Protein AF-A0AAU7WVH6-F1 (afdb_monomer_lite)

Secondary structure (DSSP, 8-state):
-HHHHHHHHHHHTTS--HHHHHHHHHHHHHHHHH-TT-----HHHH--SHHHHHHHHHHHHHHHHHHHTS-SEE-HHHHHHHTTTSS----S-EEHHHHHHHHHHHHHHHHT--

Structure (mmCIF, N/CA/C/O backbone):
data_AF-A0AAU7WVH6-F1
#
_entry.id   AF-A0AAU7WVH6-F1
#
loop_
_atom_site.group_PDB
_atom_site.id
_atom_site.type_symbol
_atom_site.label_atom_id
_atom_site.label_alt_id
_atom_site.label_comp_id
_atom_site.label_asym_id
_atom_site.label_entity_id
_atom_site.label_seq_id
_atom_site.pdbx_PDB_ins_code
_atom_site.Cartn_x
_atom_site.Cartn_y
_atom_site.Cartn_z
_atom_site.occupancy
_atom_site.B_iso_or_equiv
_atom_site.auth_seq_id
_atom_site.auth_comp_id
_atom_site.auth_asym_id
_atom_site.auth_atom_id
_atom_site.pdbx_PDB_model_num
ATOM 1 N N . MET A 1 1 ? 3.904 -7.611 -0.534 1.00 77.81 1 MET A N 1
ATOM 2 C CA . MET A 1 1 ? 3.078 -6.760 0.349 1.00 77.81 1 MET A CA 1
ATOM 3 C C . MET A 1 1 ? 3.578 -5.313 0.383 1.00 77.81 1 MET A C 1
ATOM 5 O O . MET A 1 1 ? 2.758 -4.429 0.202 1.00 77.81 1 MET A O 1
ATOM 9 N N . SER A 1 2 ? 4.889 -5.041 0.501 1.00 83.81 2 SER A N 1
ATOM 10 C CA . SER A 1 2 ? 5.414 -3.665 0.667 1.00 83.81 2 SER A CA 1
ATOM 11 C C . SER A 1 2 ? 4.994 -2.704 -0.439 1.00 83.81 2 SER A C 1
ATOM 13 O O . SER A 1 2 ? 4.504 -1.624 -0.148 1.00 83.81 2 SER A O 1
ATOM 15 N N . ILE A 1 3 ? 5.100 -3.124 -1.704 1.00 88.06 3 ILE A N 1
ATOM 16 C CA . ILE A 1 3 ? 4.691 -2.303 -2.855 1.00 88.06 3 ILE A CA 1
ATOM 17 C C . ILE A 1 3 ? 3.208 -1.919 -2.791 1.00 88.06 3 ILE A C 1
ATOM 19 O O . ILE A 1 3 ? 2.860 -0.774 -3.047 1.00 88.06 3 ILE A O 1
ATOM 23 N N . ALA A 1 4 ? 2.340 -2.855 -2.402 1.00 89.69 4 ALA A N 1
ATOM 24 C CA . ALA A 1 4 ? 0.915 -2.583 -2.243 1.00 89.69 4 ALA A CA 1
ATOM 25 C C . ALA A 1 4 ? 0.662 -1.536 -1.145 1.00 89.69 4 ALA A C 1
ATOM 27 O O . ALA A 1 4 ? -0.111 -0.611 -1.362 1.00 89.69 4 ALA A O 1
ATOM 28 N N . CYS A 1 5 ? 1.360 -1.639 -0.009 1.00 89.00 5 CYS A N 1
ATOM 29 C CA . CYS A 1 5 ? 1.256 -0.664 1.081 1.00 89.00 5 CYS A CA 1
ATOM 30 C C . CYS A 1 5 ? 1.725 0.727 0.640 1.00 89.00 5 CYS A C 1
ATOM 32 O O . CYS A 1 5 ? 1.032 1.703 0.898 1.00 89.00 5 CYS A O 1
ATOM 34 N N . PHE A 1 6 ? 2.841 0.821 -0.092 1.00 89.50 6 PHE A N 1
ATOM 35 C CA . PHE A 1 6 ? 3.320 2.102 -0.618 1.00 89.50 6 PHE A CA 1
ATOM 36 C C . PHE A 1 6 ? 2.329 2.762 -1.563 1.00 89.50 6 PHE A C 1
ATOM 38 O O . PHE A 1 6 ? 2.089 3.953 -1.435 1.00 89.50 6 PHE A O 1
ATOM 45 N N . LEU A 1 7 ? 1.704 2.010 -2.469 1.00 91.12 7 LEU A N 1
ATOM 46 C CA . LEU A 1 7 ? 0.697 2.591 -3.358 1.00 91.12 7 LEU A CA 1
ATOM 47 C C . LEU A 1 7 ? -0.521 3.121 -2.586 1.00 91.12 7 LEU A C 1
ATOM 49 O O . LEU A 1 7 ? -1.068 4.157 -2.955 1.00 91.12 7 LEU A O 1
ATOM 53 N N . VAL A 1 8 ? -0.920 2.452 -1.499 1.00 92.19 8 VAL A N 1
ATOM 54 C CA . VAL A 1 8 ? -1.984 2.939 -0.603 1.00 92.19 8 VAL A CA 1
ATOM 55 C C . VAL A 1 8 ? -1.550 4.212 0.125 1.00 92.19 8 VAL A C 1
ATOM 57 O O . VAL A 1 8 ? -2.318 5.170 0.147 1.00 92.19 8 VAL A O 1
ATOM 60 N N . ILE A 1 9 ? -0.321 4.256 0.652 1.00 90.19 9 ILE A N 1
ATOM 61 C CA . ILE A 1 9 ? 0.255 5.450 1.292 1.00 90.19 9 ILE A CA 1
ATOM 62 C C . ILE A 1 9 ? 0.276 6.619 0.301 1.00 90.19 9 ILE A C 1
ATOM 64 O O . ILE A 1 9 ? -0.247 7.685 0.607 1.00 90.19 9 ILE A O 1
ATOM 68 N N . GLU A 1 10 ? 0.809 6.419 -0.910 1.00 89.25 10 GLU A N 1
ATOM 69 C CA . GLU A 1 10 ? 0.846 7.446 -1.962 1.00 89.25 10 GLU A CA 1
ATOM 70 C C . GLU A 1 10 ? -0.556 7.966 -2.306 1.00 89.25 10 GLU A C 1
ATOM 72 O O . GLU A 1 10 ? -0.749 9.174 -2.433 1.00 89.25 10 GLU A O 1
ATOM 77 N N . SER A 1 11 ? -1.546 7.074 -2.414 1.00 89.75 11 SER A N 1
ATOM 78 C CA . SER A 1 11 ? -2.942 7.458 -2.658 1.00 89.75 11 SER A CA 1
ATOM 79 C C . SER A 1 11 ? -3.540 8.247 -1.483 1.00 89.75 11 SER A C 1
ATOM 81 O O . SER A 1 11 ? -4.334 9.170 -1.682 1.00 89.75 11 SER A O 1
ATOM 83 N N . GLY A 1 12 ? -3.129 7.907 -0.258 1.00 87.19 12 GLY A N 1
ATOM 84 C CA . GLY A 1 12 ? -3.585 8.501 0.995 1.00 87.19 12 GLY A CA 1
ATOM 85 C C . GLY A 1 12 ? -2.928 9.829 1.370 1.00 87.19 12 GLY A C 1
ATOM 86 O O . GLY A 1 12 ? -3.511 10.550 2.170 1.00 87.19 12 GLY A O 1
ATOM 87 N N . LYS A 1 13 ? -1.791 10.216 0.771 1.00 82.69 13 LYS A N 1
ATOM 88 C CA . LYS A 1 13 ? -1.053 11.463 1.097 1.00 82.69 13 LYS A CA 1
ATOM 89 C C . LYS A 1 13 ? -1.884 12.749 1.035 1.00 82.69 13 LYS A C 1
ATOM 91 O O . LYS A 1 13 ? -1.507 13.756 1.624 1.00 82.69 13 LYS A O 1
ATOM 96 N N . TYR A 1 14 ? -2.986 12.742 0.287 1.00 78.25 14 TYR A N 1
ATOM 97 C CA . TYR A 1 14 ? -3.882 13.894 0.141 1.00 78.25 14 TYR A CA 1
ATOM 98 C C . TYR A 1 14 ? -5.110 13.834 1.061 1.00 78.25 14 TYR A C 1
ATOM 100 O O . TYR A 1 14 ? -5.909 14.770 1.084 1.00 78.25 14 TYR A O 1
ATOM 108 N N . VAL A 1 15 ? -5.277 12.744 1.811 1.00 79.44 15 VAL A N 1
ATOM 109 C CA . VAL A 1 15 ? -6.326 12.579 2.816 1.00 79.44 15 VAL A CA 1
ATOM 110 C C . VAL A 1 15 ? -5.764 13.074 4.145 1.00 79.44 15 VAL A C 1
ATOM 112 O O . VAL A 1 15 ? -5.109 12.335 4.865 1.00 79.44 15 VAL A O 1
ATOM 115 N N . SER A 1 16 ? -5.988 14.354 4.452 1.00 71.19 16 SER A N 1
ATOM 116 C CA . SER A 1 16 ? -5.495 14.987 5.684 1.00 71.19 16 SER A CA 1
ATOM 117 C C . SER A 1 16 ? -6.111 14.333 6.929 1.00 71.19 16 SER A C 1
ATOM 119 O O . SER A 1 16 ? -7.234 14.668 7.309 1.00 71.19 16 SER A O 1
ATOM 121 N N . SER A 1 17 ? -5.378 13.428 7.580 1.00 78.88 17 SER A N 1
ATOM 122 C CA . SER A 1 17 ? -5.776 12.781 8.832 1.00 78.88 17 SER A CA 1
ATOM 123 C C . SER A 1 17 ? -4.548 12.363 9.638 1.00 78.88 17 SER A C 1
ATOM 125 O O . SER A 1 17 ? -3.810 11.472 9.228 1.00 78.88 17 SER A O 1
ATOM 127 N N . GLU A 1 18 ? -4.394 12.935 10.833 1.00 80.19 18 GLU A N 1
ATOM 128 C CA . GLU A 1 18 ? -3.289 12.626 11.754 1.00 80.19 18 GLU A CA 1
ATOM 129 C C . GLU A 1 18 ? -3.210 11.122 12.090 1.00 80.19 18 GLU A C 1
ATOM 131 O O . GLU A 1 18 ? -2.131 10.551 12.224 1.00 80.19 18 GLU A O 1
ATOM 136 N N . ALA A 1 19 ? -4.356 10.439 12.170 1.00 75.62 19 ALA A N 1
ATOM 137 C CA . ALA A 1 19 ? -4.405 9.001 12.421 1.00 75.62 19 ALA A CA 1
ATOM 138 C C . ALA A 1 19 ? -3.865 8.166 11.245 1.00 75.62 19 ALA A C 1
ATOM 140 O O . ALA A 1 19 ? -3.220 7.139 11.471 1.00 75.62 19 ALA A O 1
ATOM 141 N N . LEU A 1 20 ? -4.116 8.596 10.002 1.00 83.62 20 LEU A N 1
ATOM 142 C CA . LEU A 1 20 ? -3.557 7.945 8.815 1.00 83.62 20 LEU A CA 1
ATOM 143 C C . LEU A 1 20 ? -2.056 8.196 8.712 1.00 83.62 20 LEU A C 1
ATOM 145 O O . LEU A 1 20 ? -1.328 7.259 8.402 1.00 83.62 20 LEU A O 1
ATOM 149 N N . ASP A 1 21 ? -1.602 9.407 9.039 1.00 86.31 21 ASP A N 1
ATOM 150 C CA . ASP A 1 21 ? -0.179 9.752 9.053 1.00 86.31 21 ASP A CA 1
ATOM 151 C C . ASP A 1 21 ? 0.590 8.822 10.003 1.00 86.31 21 ASP A C 1
ATOM 153 O O . ASP A 1 21 ? 1.533 8.152 9.586 1.00 86.31 21 ASP A O 1
ATOM 157 N N . TYR A 1 22 ? 0.108 8.646 11.241 1.00 86.88 22 TYR A N 1
ATOM 158 C CA . TYR A 1 22 ? 0.725 7.717 12.198 1.00 86.88 22 TYR A CA 1
ATOM 159 C C . TYR A 1 22 ? 0.741 6.259 11.723 1.00 86.88 22 TYR A C 1
ATOM 161 O O . TYR A 1 22 ? 1.699 5.524 11.985 1.00 86.88 22 TYR A O 1
ATOM 169 N N . MET A 1 23 ? -0.322 5.811 11.055 1.00 87.25 23 MET A N 1
ATOM 170 C CA . MET A 1 23 ? -0.387 4.456 10.511 1.00 87.25 23 MET A CA 1
ATOM 171 C C . MET A 1 23 ? 0.600 4.279 9.351 1.00 87.25 23 MET A C 1
ATOM 173 O O . MET A 1 23 ? 1.327 3.286 9.310 1.00 87.25 23 MET A O 1
ATOM 177 N N . PHE A 1 24 ?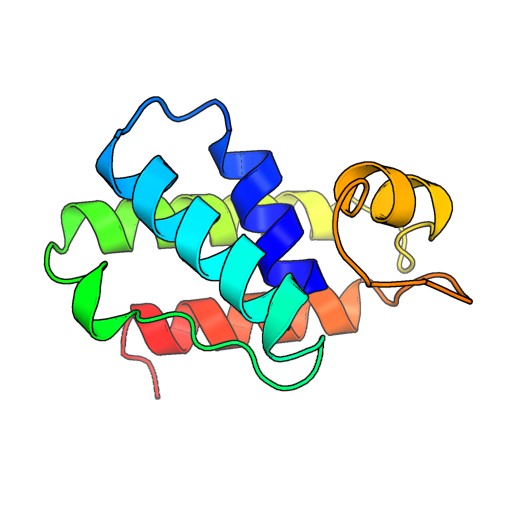 0.657 5.239 8.427 1.00 88.88 24 PHE A N 1
ATOM 178 C CA . PHE A 1 24 ? 1.562 5.210 7.282 1.00 88.88 24 PHE A CA 1
ATOM 179 C C . PHE A 1 24 ? 3.026 5.287 7.709 1.00 88.88 24 PHE A C 1
ATOM 181 O O . PHE A 1 24 ? 3.828 4.498 7.208 1.00 88.88 24 PHE A O 1
ATOM 188 N N . ASP A 1 25 ? 3.358 6.128 8.688 1.00 88.06 25 ASP A N 1
ATOM 189 C CA . ASP A 1 25 ? 4.695 6.184 9.283 1.00 88.06 25 ASP A CA 1
ATOM 190 C C . ASP A 1 25 ? 5.089 4.825 9.874 1.00 88.06 25 ASP A C 1
ATOM 192 O O . ASP A 1 25 ? 6.158 4.293 9.572 1.00 88.06 25 ASP A O 1
ATOM 196 N N . SER A 1 26 ? 4.184 4.187 10.625 1.00 86.88 26 SER A N 1
ATOM 197 C CA . SER A 1 26 ? 4.426 2.850 11.178 1.00 86.88 26 SER A CA 1
ATOM 198 C C . SER A 1 26 ? 4.656 1.794 10.091 1.00 86.88 26 SER A C 1
ATOM 200 O O . SER A 1 26 ? 5.479 0.891 10.270 1.00 86.88 26 SER A O 1
ATOM 202 N N . TRP A 1 27 ? 3.939 1.871 8.966 1.00 87.94 27 TRP A N 1
ATOM 203 C CA . TRP A 1 27 ? 4.131 0.953 7.842 1.00 87.94 27 TRP A CA 1
ATOM 204 C C . TRP A 1 27 ? 5.487 1.179 7.164 1.00 87.94 27 TRP A C 1
ATOM 206 O O . TRP A 1 27 ? 6.191 0.210 6.869 1.00 87.94 27 TRP A O 1
ATOM 216 N N . VAL A 1 28 ? 5.877 2.440 6.950 1.00 85.50 28 VAL A N 1
ATOM 217 C CA . VAL A 1 28 ? 7.180 2.818 6.376 1.00 85.50 28 VAL A CA 1
ATOM 218 C C . VAL A 1 28 ? 8.329 2.348 7.267 1.00 85.50 28 VAL A C 1
ATOM 220 O O . VAL A 1 28 ? 9.286 1.750 6.760 1.00 85.50 28 VAL A O 1
ATOM 223 N N . ASP A 1 29 ? 8.222 2.543 8.582 1.00 85.44 29 ASP A N 1
ATOM 224 C CA . ASP A 1 29 ? 9.211 2.086 9.559 1.00 85.44 29 ASP A CA 1
ATOM 225 C C . ASP A 1 29 ? 9.342 0.564 9.543 1.00 85.44 29 ASP A C 1
ATOM 227 O O . ASP A 1 29 ? 10.447 0.025 9.419 1.00 85.44 29 ASP A O 1
ATOM 231 N N . SER A 1 30 ? 8.218 -0.153 9.593 1.00 82.62 30 SER A N 1
ATOM 232 C CA . SER A 1 30 ? 8.230 -1.615 9.563 1.00 82.62 30 SER A CA 1
ATOM 233 C C . SER A 1 30 ? 8.920 -2.150 8.305 1.00 82.62 30 SER A C 1
ATOM 235 O O . SER A 1 30 ? 9.786 -3.023 8.387 1.00 82.62 30 SER A O 1
ATOM 237 N N . ILE A 1 31 ? 8.634 -1.559 7.143 1.00 80.19 31 ILE A N 1
ATOM 238 C CA . ILE A 1 31 ? 9.277 -1.937 5.883 1.00 80.19 31 ILE A CA 1
ATOM 239 C C . ILE A 1 31 ? 10.783 -1.624 5.895 1.00 80.19 31 ILE A C 1
ATOM 241 O O . ILE A 1 31 ? 11.590 -2.418 5.400 1.00 80.19 31 ILE A O 1
ATOM 245 N N . SER A 1 32 ? 11.174 -0.483 6.460 1.00 77.12 32 SER A N 1
ATOM 246 C CA . SER A 1 32 ? 12.561 -0.004 6.464 1.00 77.12 32 SER A CA 1
ATOM 247 C C . SER A 1 32 ? 13.471 -0.772 7.422 1.00 77.12 32 SER A C 1
ATOM 249 O O . SER A 1 32 ? 14.657 -0.956 7.122 1.00 77.12 32 SER A O 1
ATOM 251 N N . TYR A 1 33 ? 12.933 -1.223 8.559 1.00 75.38 33 TYR A N 1
ATOM 252 C CA . TYR A 1 33 ? 13.698 -1.872 9.628 1.00 75.38 33 TYR A CA 1
ATOM 253 C C . TYR A 1 33 ? 13.466 -3.385 9.720 1.00 75.38 33 TYR A C 1
ATOM 255 O O . TYR A 1 33 ? 14.418 -4.120 9.975 1.00 75.38 33 TYR A O 1
ATOM 263 N N . GLY A 1 34 ? 12.243 -3.863 9.472 1.00 65.88 34 GLY A N 1
ATOM 264 C CA . GLY A 1 34 ? 11.907 -5.293 9.425 1.00 65.88 34 GLY A CA 1
ATOM 265 C C . GLY A 1 34 ? 12.279 -5.964 8.099 1.00 65.88 34 GLY A C 1
ATOM 266 O O . GLY A 1 34 ? 12.452 -7.182 8.037 1.00 65.88 34 GLY A O 1
ATOM 267 N N . GLY A 1 35 ? 12.462 -5.166 7.044 1.00 64.75 35 GLY A N 1
ATOM 268 C CA . GLY A 1 35 ? 12.742 -5.627 5.690 1.00 64.75 35 GLY A CA 1
ATOM 269 C C . GLY A 1 35 ? 11.467 -5.931 4.886 1.00 64.75 35 GLY A C 1
ATOM 270 O O . GLY A 1 35 ? 10.380 -6.089 5.441 1.00 64.75 35 GLY A O 1
ATOM 271 N N . PRO A 1 36 ? 11.572 -6.061 3.551 1.00 63.53 36 PRO A N 1
ATOM 272 C CA . PRO A 1 36 ? 10.415 -6.146 2.648 1.00 63.53 36 PRO A CA 1
ATOM 273 C C . PRO A 1 36 ? 9.526 -7.392 2.839 1.00 63.53 36 PRO A C 1
ATOM 275 O O . PRO A 1 36 ? 8.416 -7.445 2.306 1.00 63.53 36 PRO A O 1
ATOM 278 N N . GLY A 1 37 ? 9.999 -8.402 3.576 1.00 61.69 37 GLY A N 1
ATOM 279 C CA . GLY A 1 37 ? 9.252 -9.627 3.884 1.00 61.69 37 GLY A CA 1
ATOM 280 C C . GLY A 1 37 ? 8.500 -9.610 5.219 1.00 61.69 37 GLY A C 1
ATOM 281 O O . GLY A 1 37 ? 7.624 -10.448 5.408 1.00 61.69 37 GLY A O 1
ATOM 282 N N . CYS A 1 38 ? 8.806 -8.670 6.117 1.00 63.59 38 CYS A N 1
ATOM 283 C CA . CYS A 1 38 ? 8.296 -8.647 7.489 1.00 63.59 38 CYS A CA 1
ATOM 284 C C . CYS A 1 38 ? 7.627 -7.303 7.780 1.00 63.59 38 CYS A C 1
ATOM 286 O O . CYS A 1 38 ? 8.178 -6.472 8.496 1.00 63.59 38 CYS A O 1
ATOM 288 N N . ILE A 1 39 ? 6.448 -7.091 7.192 1.00 72.25 39 ILE A N 1
ATOM 289 C CA . ILE A 1 39 ? 5.640 -5.900 7.464 1.00 72.25 39 ILE A CA 1
ATOM 290 C C . ILE A 1 39 ? 4.679 -6.216 8.599 1.00 72.25 39 ILE A C 1
ATOM 292 O O . ILE A 1 39 ? 3.778 -7.040 8.446 1.00 72.25 39 ILE A O 1
ATOM 296 N N . ASP A 1 40 ? 4.867 -5.528 9.711 1.00 79.19 40 ASP A N 1
ATOM 297 C CA . ASP A 1 40 ? 3.886 -5.404 10.773 1.00 79.19 40 ASP A CA 1
ATOM 298 C C . ASP A 1 40 ? 3.013 -4.180 10.483 1.00 79.19 40 ASP A C 1
ATOM 300 O O . ASP A 1 40 ? 3.447 -3.033 10.591 1.00 79.19 40 ASP A O 1
ATOM 304 N N . LEU A 1 41 ? 1.780 -4.444 10.057 1.00 80.75 41 LEU A N 1
ATOM 305 C CA . LEU A 1 41 ? 0.816 -3.407 9.703 1.00 80.75 41 LEU A CA 1
ATOM 306 C C . LEU A 1 41 ? 0.087 -2.830 10.926 1.00 80.75 41 LEU A C 1
ATOM 308 O O . LEU A 1 41 ? -0.619 -1.835 10.770 1.00 80.75 41 LEU A O 1
ATOM 312 N N . GLN A 1 42 ? 0.216 -3.457 12.106 1.00 84.00 42 GLN A N 1
ATOM 313 C CA . GLN A 1 42 ? -0.451 -3.057 13.357 1.00 84.00 42 GLN A CA 1
ATOM 314 C C . GLN A 1 42 ? -1.939 -2.707 13.166 1.00 84.00 42 GLN A C 1
ATOM 316 O O . GLN A 1 42 ? -2.449 -1.729 13.720 1.00 84.00 42 GLN A O 1
ATOM 321 N N . LEU A 1 43 ? -2.646 -3.476 12.327 1.00 82.88 43 LEU A N 1
ATOM 322 C CA . LEU A 1 43 ? -4.036 -3.183 11.955 1.00 82.88 43 LEU A CA 1
ATOM 323 C C . LEU A 1 43 ? -4.962 -3.192 13.179 1.00 82.88 43 LEU A C 1
ATOM 325 O O . LEU A 1 43 ? -5.886 -2.394 13.258 1.00 82.88 43 LEU A O 1
ATOM 329 N N . ASP A 1 44 ? -4.674 -4.031 14.170 1.00 80.06 44 ASP A N 1
ATOM 330 C CA . ASP A 1 44 ? -5.358 -4.099 15.465 1.00 80.06 44 ASP A CA 1
ATOM 331 C C . ASP A 1 44 ? -5.213 -2.814 16.302 1.00 80.06 44 ASP A C 1
ATOM 333 O O . ASP A 1 44 ? -6.090 -2.458 17.099 1.00 80.06 44 ASP A O 1
ATOM 337 N N . LYS A 1 45 ? -4.105 -2.093 16.121 1.00 79.62 45 LYS A N 1
ATOM 338 C CA . LYS A 1 45 ? -3.833 -0.824 16.794 1.00 79.62 45 LYS A CA 1
ATOM 339 C C . LYS A 1 45 ? -4.525 0.342 16.096 1.00 79.62 45 LYS A C 1
ATOM 341 O O . LYS A 1 45 ? -5.090 1.189 16.788 1.00 79.62 45 LYS A O 1
ATOM 346 N N . PHE A 1 46 ? -4.475 0.377 14.764 1.00 78.25 46 PHE A N 1
ATOM 347 C CA . PHE A 1 46 ? -4.908 1.528 13.969 1.00 78.25 46 PHE A CA 1
ATOM 348 C C . PHE A 1 46 ? -6.364 1.443 13.488 1.00 78.25 46 PHE A C 1
ATOM 350 O O . PHE A 1 46 ? -7.050 2.461 13.440 1.00 78.25 46 PHE A O 1
ATOM 357 N N . LEU A 1 47 ? -6.892 0.247 13.220 1.00 78.81 47 LEU A N 1
ATOM 358 C CA . LEU A 1 47 ? -8.251 0.045 12.699 1.00 78.81 47 LEU A CA 1
ATOM 359 C C . LEU A 1 47 ? -9.264 -0.287 13.802 1.00 78.81 47 LEU A C 1
ATOM 361 O O . LEU A 1 47 ? -10.084 -1.190 13.674 1.00 78.81 47 LEU A O 1
ATOM 365 N N . LYS A 1 48 ? -9.219 0.460 14.911 1.00 78.31 48 LYS A N 1
ATOM 366 C CA . LYS A 1 48 ? -10.196 0.321 16.010 1.00 78.31 48 LYS A CA 1
ATOM 367 C C . LYS A 1 48 ? -11.530 1.016 15.734 1.00 78.31 48 LYS A C 1
ATOM 369 O O . LYS A 1 48 ? -12.518 0.713 16.397 1.00 78.31 48 LYS A O 1
ATOM 374 N N . SER A 1 49 ? -11.549 1.962 14.795 1.00 81.75 49 SER A N 1
ATOM 375 C CA . SER A 1 49 ? -12.764 2.632 14.328 1.00 81.75 49 SER A CA 1
ATOM 376 C C . SER A 1 49 ? -13.142 2.106 12.952 1.00 81.75 49 SER A C 1
ATOM 378 O O . SER A 1 49 ? -12.287 2.042 12.065 1.00 81.75 49 SER A O 1
ATOM 380 N N . GLN A 1 50 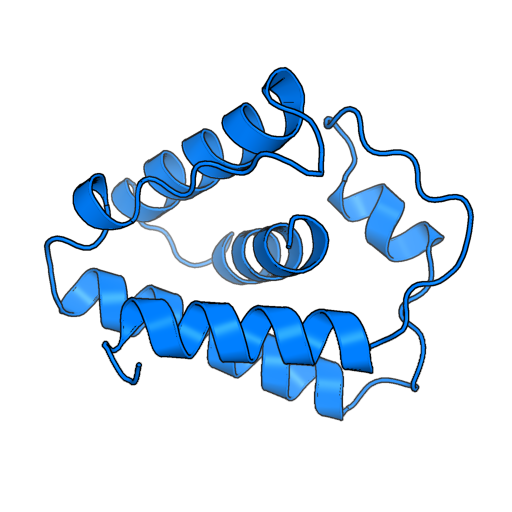? -14.429 1.814 12.762 1.00 83.62 50 GLN A N 1
ATOM 381 C CA . GLN A 1 50 ? -14.973 1.451 11.455 1.00 83.62 50 GLN A CA 1
ATOM 382 C C . GLN A 1 50 ? -14.732 2.557 10.420 1.00 83.62 50 GLN A C 1
ATOM 384 O O . GLN A 1 50 ? -14.408 2.259 9.280 1.00 83.62 50 GLN A O 1
ATOM 389 N N . GLU A 1 51 ? -14.790 3.826 10.830 1.00 85.31 51 GLU A N 1
ATOM 390 C CA . GLU A 1 51 ? -14.539 4.966 9.942 1.00 85.31 51 GLU A CA 1
ATOM 391 C C . GLU A 1 51 ? -13.129 4.920 9.335 1.00 85.31 51 GLU A C 1
ATOM 393 O O . GLU A 1 51 ? -12.959 5.094 8.131 1.00 85.31 51 GLU A O 1
ATOM 398 N N . TYR A 1 52 ? -12.108 4.610 10.142 1.00 84.50 52 TYR A N 1
ATOM 399 C CA . TYR A 1 52 ? -10.740 4.480 9.637 1.00 84.50 52 TYR A CA 1
ATOM 400 C C . TYR A 1 52 ? -10.577 3.248 8.747 1.00 84.50 52 TYR A C 1
ATOM 402 O O . TYR A 1 52 ? -9.899 3.326 7.723 1.00 84.50 52 TYR A O 1
ATOM 410 N N . ALA A 1 53 ? -11.221 2.132 9.097 1.00 88.19 53 ALA A N 1
ATOM 411 C CA . ALA A 1 53 ? -11.236 0.946 8.248 1.00 88.19 53 ALA A CA 1
ATOM 412 C C . ALA A 1 53 ? -11.856 1.249 6.875 1.00 88.19 53 ALA A C 1
ATOM 414 O O . ALA A 1 53 ? -11.257 0.909 5.856 1.00 88.19 53 ALA A O 1
ATOM 415 N N . ASP A 1 54 ? -12.983 1.961 6.836 1.00 89.62 54 ASP A N 1
ATOM 416 C CA . ASP A 1 54 ? -13.671 2.341 5.601 1.00 89.62 54 ASP A CA 1
ATOM 417 C C . ASP A 1 54 ? -12.816 3.279 4.738 1.00 89.62 54 ASP A C 1
ATOM 419 O O . ASP A 1 54 ? -12.738 3.101 3.520 1.00 89.62 54 ASP A O 1
ATOM 423 N N . VAL A 1 55 ? -12.111 4.237 5.351 1.00 90.12 55 VAL A N 1
ATOM 424 C CA . VAL A 1 55 ? -11.183 5.125 4.633 1.00 90.12 55 VAL A CA 1
ATOM 425 C C . VAL A 1 55 ? -10.032 4.332 4.013 1.00 90.12 55 VAL A C 1
ATOM 427 O O . VAL A 1 55 ? -9.732 4.506 2.830 1.00 90.12 55 VAL A O 1
ATOM 430 N N . VAL A 1 56 ? -9.406 3.427 4.770 1.00 90.81 56 VAL A N 1
ATOM 431 C CA . VAL A 1 56 ? -8.298 2.604 4.262 1.00 90.81 56 VAL A CA 1
ATOM 432 C C . VAL A 1 56 ? -8.772 1.648 3.168 1.00 90.81 56 VAL A C 1
ATOM 434 O O . VAL A 1 56 ? -8.102 1.514 2.144 1.00 90.81 56 VAL A O 1
ATOM 437 N N . VAL A 1 57 ? -9.944 1.029 3.328 1.00 92.94 57 VAL A N 1
ATOM 438 C CA . VAL A 1 57 ? -10.572 0.205 2.284 1.00 92.94 57 VAL A CA 1
ATOM 439 C C . VAL A 1 57 ? -10.848 1.036 1.033 1.00 92.94 57 VAL A C 1
ATOM 441 O O . VAL A 1 57 ? -10.521 0.592 -0.065 1.00 92.94 57 VAL A O 1
ATOM 444 N N . GLY A 1 58 ? -11.353 2.263 1.180 1.00 93.25 58 GLY A N 1
ATOM 445 C CA . GLY A 1 58 ? -11.571 3.182 0.064 1.00 93.25 58 GLY A CA 1
ATOM 446 C C . GLY A 1 58 ? -10.283 3.529 -0.691 1.00 93.25 58 GLY A C 1
ATOM 447 O O . GLY A 1 58 ? -10.273 3.541 -1.923 1.00 93.25 58 GLY A O 1
ATOM 448 N N . LEU A 1 59 ? -9.175 3.747 0.025 1.00 93.75 59 LEU A N 1
ATOM 449 C CA . LEU A 1 59 ? -7.857 3.953 -0.587 1.00 93.75 59 LEU A CA 1
ATOM 450 C C . LEU A 1 59 ? -7.375 2.703 -1.332 1.00 93.75 59 LEU A C 1
ATOM 452 O O . LEU A 1 59 ? -6.896 2.806 -2.461 1.00 93.75 59 LEU A O 1
ATOM 456 N N . ILE A 1 60 ? -7.536 1.517 -0.739 1.00 94.69 60 I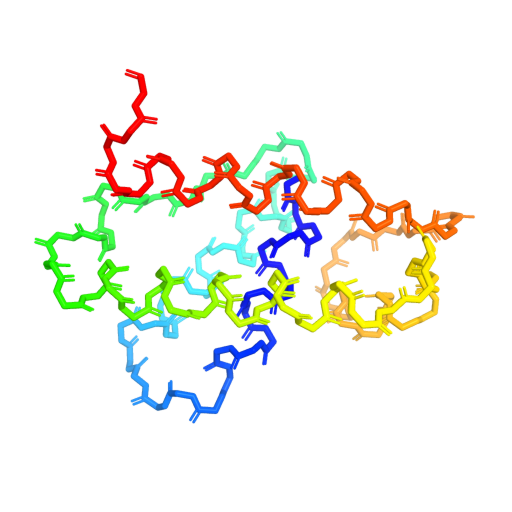LE A N 1
ATOM 457 C CA . ILE A 1 60 ? -7.186 0.246 -1.385 1.00 94.69 60 ILE A CA 1
ATOM 458 C C . ILE A 1 60 ? -7.999 0.048 -2.668 1.00 94.69 60 ILE A C 1
ATOM 460 O O . ILE A 1 60 ? -7.424 -0.257 -3.715 1.00 94.69 60 ILE A O 1
ATOM 464 N N . ASP A 1 61 ? -9.315 0.253 -2.612 1.00 94.62 61 ASP A N 1
ATOM 465 C CA . ASP A 1 61 ? -10.210 0.096 -3.758 1.00 94.62 61 ASP A CA 1
ATOM 466 C C . ASP A 1 61 ? -9.848 1.084 -4.877 1.00 94.62 61 ASP A C 1
ATOM 468 O O . ASP A 1 61 ? -9.801 0.701 -6.050 1.00 94.62 61 ASP A O 1
ATOM 472 N N . ARG A 1 62 ? -9.486 2.326 -4.531 1.00 94.06 62 ARG A N 1
ATOM 473 C CA . ARG A 1 62 ? -8.981 3.313 -5.492 1.00 94.06 62 ARG A CA 1
ATOM 474 C C . ARG A 1 62 ? -7.696 2.850 -6.179 1.00 94.06 62 ARG A C 1
ATOM 476 O O . ARG A 1 62 ? -7.630 2.877 -7.406 1.00 94.06 62 ARG A O 1
ATOM 483 N N . VAL A 1 63 ? -6.699 2.390 -5.423 1.00 94.19 63 VAL A N 1
ATOM 484 C CA . VAL A 1 63 ? -5.434 1.892 -5.996 1.00 94.19 63 VAL A CA 1
ATOM 485 C C . VAL A 1 63 ? -5.685 0.682 -6.897 1.00 94.19 63 VAL A C 1
ATOM 487 O O . VAL A 1 63 ? -5.108 0.579 -7.979 1.00 94.19 63 VAL A O 1
ATOM 490 N N . ILE A 1 64 ? -6.572 -0.232 -6.493 1.00 94.25 64 ILE A N 1
ATOM 491 C CA . ILE A 1 64 ? -6.969 -1.375 -7.322 1.00 94.25 64 ILE A CA 1
ATOM 492 C C . ILE A 1 64 ? -7.556 -0.897 -8.660 1.00 94.25 64 ILE A C 1
ATOM 494 O O . ILE A 1 64 ? -7.179 -1.436 -9.702 1.00 94.25 64 ILE A O 1
ATOM 498 N N . GLN A 1 65 ? -8.447 0.101 -8.650 1.00 93.25 65 GLN A N 1
ATOM 499 C CA . GLN A 1 65 ? -9.035 0.680 -9.866 1.00 93.25 65 GLN A CA 1
ATOM 500 C C . GLN A 1 65 ? -7.984 1.339 -10.765 1.00 93.25 65 GLN A C 1
ATOM 502 O O . GLN A 1 65 ? -7.975 1.100 -11.972 1.00 93.25 65 GLN A O 1
ATOM 507 N N . GLU A 1 66 ? -7.054 2.104 -10.192 1.00 91.25 66 GLU A N 1
ATOM 508 C CA . GLU A 1 66 ? -5.948 2.706 -10.945 1.00 91.25 66 GLU A CA 1
ATOM 509 C C . GLU A 1 66 ? -5.111 1.619 -11.641 1.00 91.25 66 GLU A C 1
ATOM 511 O O . GLU A 1 66 ? -4.856 1.702 -12.844 1.00 91.25 66 GLU A O 1
ATOM 516 N N . LEU A 1 67 ? -4.792 0.529 -10.936 1.00 91.94 67 LEU A N 1
ATOM 517 C CA . LEU A 1 67 ? -4.052 -0.611 -11.484 1.00 91.94 67 LEU A CA 1
ATOM 518 C C . LEU A 1 67 ? -4.808 -1.375 -12.584 1.00 91.94 67 LEU A C 1
ATOM 520 O O . LEU A 1 67 ? -4.162 -1.953 -13.453 1.00 91.94 67 LEU A O 1
ATOM 524 N N . TYR A 1 68 ? -6.145 -1.390 -12.588 1.00 88.56 68 TYR A N 1
ATOM 525 C CA . TYR A 1 68 ? -6.921 -1.991 -13.685 1.00 88.56 68 TYR A CA 1
ATOM 526 C C . TYR A 1 68 ? -6.769 -1.236 -15.007 1.00 88.56 68 TYR A C 1
ATOM 528 O O . TYR A 1 68 ? -6.902 -1.839 -16.069 1.00 88.56 68 TYR A O 1
ATOM 536 N N . SER A 1 69 ? -6.503 0.069 -14.945 1.00 86.94 69 SER A N 1
ATOM 537 C CA . SER A 1 69 ? -6.300 0.909 -16.130 1.00 86.94 69 SER A CA 1
ATOM 538 C C . SER A 1 69 ? -4.859 0.899 -16.657 1.00 86.94 69 SER A C 1
ATOM 540 O O . SER A 1 69 ? -4.576 1.494 -17.697 1.00 86.94 69 SER A O 1
ATOM 542 N N . MET A 1 70 ? -3.940 0.233 -15.950 1.00 86.94 70 MET A N 1
ATOM 543 C CA . MET A 1 70 ? -2.523 0.163 -16.299 1.00 86.94 70 MET A CA 1
ATOM 544 C C . MET A 1 70 ? -2.192 -1.046 -17.182 1.00 86.94 70 MET A C 1
ATOM 546 O O . MET A 1 70 ? -2.928 -2.028 -17.237 1.00 86.94 70 MET A O 1
ATOM 550 N N . ALA A 1 71 ? -1.038 -0.975 -17.852 1.00 83.44 71 ALA A N 1
ATOM 551 C CA . ALA A 1 71 ? -0.413 -2.139 -18.476 1.00 83.44 71 ALA A CA 1
ATOM 552 C C . ALA A 1 71 ? -0.109 -3.227 -17.428 1.00 83.44 71 ALA A C 1
ATOM 554 O O . ALA A 1 71 ? -0.001 -2.933 -16.240 1.00 83.44 71 ALA A O 1
ATOM 555 N N . ASP A 1 72 ? 0.103 -4.470 -17.867 1.00 91.12 72 ASP A N 1
ATOM 556 C CA . ASP A 1 72 ? 0.320 -5.622 -16.972 1.00 91.12 72 ASP A CA 1
ATOM 557 C C . ASP A 1 72 ? 1.560 -5.507 -16.064 1.00 91.12 72 ASP A C 1
ATOM 559 O O . ASP A 1 72 ? 1.702 -6.257 -15.093 1.00 91.12 72 ASP A O 1
ATOM 563 N N . VAL A 1 73 ? 2.447 -4.552 -16.351 1.00 92.62 73 VAL A N 1
ATOM 564 C CA . VAL A 1 73 ? 3.659 -4.269 -15.584 1.00 92.62 73 VAL A CA 1
ATOM 565 C C . VAL A 1 73 ? 3.653 -2.851 -15.025 1.00 92.62 73 VAL A C 1
ATOM 567 O O . VAL A 1 73 ? 3.294 -1.882 -15.697 1.00 92.62 73 VAL A O 1
ATOM 570 N N . TYR A 1 74 ? 4.098 -2.733 -13.779 1.00 91.25 74 TYR A N 1
ATOM 571 C CA . TYR A 1 74 ? 4.390 -1.469 -13.128 1.00 91.25 74 TYR A CA 1
ATOM 572 C C . TYR A 1 74 ? 5.895 -1.185 -13.277 1.00 91.25 74 TYR A C 1
ATOM 574 O O . TYR A 1 74 ? 6.700 -1.966 -12.755 1.00 91.25 74 TYR A O 1
ATOM 582 N N . PRO A 1 75 ? 6.292 -0.089 -13.956 1.00 90.94 75 PRO A N 1
ATOM 583 C CA . PRO A 1 75 ? 7.699 0.214 -14.204 1.00 90.94 75 PRO A CA 1
ATOM 584 C C . PRO A 1 75 ? 8.502 0.375 -12.913 1.00 90.94 75 PRO A C 1
ATOM 586 O O . PRO A 1 75 ? 8.091 1.119 -12.009 1.00 90.94 75 PRO A O 1
ATOM 589 N N . LYS A 1 76 ? 9.670 -0.268 -12.840 1.00 90.00 76 LYS A N 1
ATOM 590 C CA . LYS A 1 76 ? 10.539 -0.212 -11.657 1.00 90.00 76 LYS A CA 1
ATOM 591 C C . LYS A 1 76 ? 10.980 1.208 -11.322 1.00 90.00 76 LYS A C 1
ATOM 593 O O . LYS A 1 76 ? 11.155 1.510 -10.147 1.00 90.00 76 LYS A O 1
ATOM 598 N N . GLU A 1 77 ? 11.150 2.089 -12.308 1.00 88.19 77 GLU A N 1
ATOM 599 C CA . GLU A 1 77 ? 11.615 3.463 -12.094 1.00 88.19 77 GLU A CA 1
ATOM 600 C C . GLU A 1 77 ? 10.575 4.259 -11.306 1.00 88.19 77 GLU A C 1
ATOM 602 O O . GLU A 1 77 ? 10.909 4.948 -10.342 1.00 88.19 77 GLU A O 1
ATOM 607 N N . LYS A 1 78 ? 9.295 4.101 -11.668 1.00 86.88 78 LYS A N 1
ATOM 608 C CA . LYS A 1 78 ? 8.186 4.749 -10.962 1.00 86.88 78 LYS A CA 1
ATOM 609 C C . LYS A 1 78 ? 8.081 4.234 -9.533 1.00 86.88 78 LYS A C 1
ATOM 611 O O . LYS A 1 78 ? 8.041 5.036 -8.606 1.00 86.88 78 LYS A O 1
ATOM 616 N N . LEU A 1 79 ? 8.119 2.917 -9.339 1.00 86.50 79 LEU A N 1
ATOM 617 C CA . LEU A 1 79 ? 8.108 2.346 -7.991 1.00 86.50 79 LEU A CA 1
ATOM 618 C C . LEU A 1 79 ? 9.327 2.791 -7.177 1.00 86.50 79 LEU A C 1
ATOM 620 O O . LEU A 1 79 ? 9.181 3.160 -6.021 1.00 86.50 79 LEU A O 1
ATOM 624 N N . SER A 1 80 ? 10.516 2.831 -7.779 1.00 85.56 80 SER A N 1
ATOM 625 C CA . SER A 1 80 ? 11.739 3.271 -7.096 1.00 85.56 80 SER A CA 1
ATOM 626 C C . SER A 1 80 ? 11.649 4.722 -6.625 1.00 85.56 80 SER A C 1
ATOM 628 O O . SER A 1 80 ? 12.170 5.036 -5.561 1.00 85.56 80 SER A O 1
ATOM 630 N N . SER A 1 81 ? 10.955 5.597 -7.364 1.00 85.00 81 SER A N 1
ATOM 631 C CA . SER A 1 81 ? 10.702 6.970 -6.903 1.00 85.00 81 SER A CA 1
ATOM 632 C C . SER A 1 81 ? 9.758 7.047 -5.699 1.00 85.00 81 SER A C 1
ATOM 634 O O . SER A 1 81 ? 9.974 7.877 -4.824 1.00 85.00 81 SER A O 1
ATOM 636 N N . MET A 1 82 ? 8.758 6.162 -5.611 1.00 83.81 82 MET A N 1
ATOM 637 C CA . MET A 1 82 ? 7.842 6.084 -4.460 1.00 83.81 82 MET A CA 1
ATOM 638 C C . MET A 1 82 ? 8.523 5.472 -3.234 1.00 83.81 82 MET A C 1
ATOM 640 O O . MET A 1 82 ? 8.256 5.849 -2.101 1.00 83.81 82 MET A O 1
ATOM 644 N N . LEU A 1 83 ? 9.440 4.537 -3.472 1.00 82.12 83 LEU A N 1
ATOM 645 C CA . LEU A 1 83 ? 10.253 3.884 -2.449 1.00 82.12 83 LEU A CA 1
ATOM 646 C C . LEU A 1 83 ? 11.473 4.719 -2.035 1.00 82.12 83 LEU A C 1
ATOM 648 O O . LEU A 1 83 ? 12.307 4.247 -1.259 1.00 82.12 83 LEU A O 1
ATOM 652 N N . ALA A 1 84 ? 11.621 5.937 -2.560 1.00 75.56 84 ALA A N 1
ATOM 653 C CA . ALA A 1 84 ? 12.729 6.806 -2.205 1.00 75.56 84 ALA A CA 1
ATOM 654 C C . ALA A 1 84 ? 12.708 7.073 -0.691 1.00 75.56 84 ALA A C 1
ATOM 656 O O . ALA A 1 84 ? 11.749 7.619 -0.156 1.00 75.56 84 ALA A O 1
ATOM 657 N N . GLY A 1 85 ? 13.774 6.667 -0.000 1.00 70.88 85 GLY A N 1
ATOM 658 C CA . GLY A 1 85 ? 13.890 6.788 1.457 1.00 70.88 85 GLY A CA 1
ATOM 659 C C . GLY A 1 85 ? 13.758 5.469 2.220 1.00 70.88 85 GLY A C 1
ATOM 660 O O . GLY A 1 85 ? 14.141 5.427 3.385 1.00 70.88 85 GLY A O 1
ATOM 661 N N . VAL A 1 86 ? 13.332 4.377 1.574 1.00 74.94 86 VAL A N 1
ATOM 662 C CA . VAL A 1 86 ? 13.326 3.039 2.187 1.00 74.94 86 VAL A CA 1
ATOM 663 C C . VAL A 1 86 ? 14.362 2.106 1.563 1.00 74.94 86 VAL A C 1
ATOM 665 O O . VAL A 1 86 ? 14.759 2.255 0.410 1.00 74.94 86 VAL A O 1
ATOM 668 N N . LYS A 1 87 ? 14.822 1.107 2.326 1.00 72.31 87 LYS A N 1
ATOM 669 C CA . LYS A 1 87 ? 15.898 0.170 1.931 1.00 72.31 87 LYS A CA 1
ATOM 670 C C . LYS A 1 87 ? 15.454 -0.905 0.921 1.00 72.31 87 LYS A C 1
ATOM 672 O O . LYS A 1 87 ? 15.966 -2.022 0.942 1.00 72.31 87 LYS A O 1
ATOM 677 N N . ILE A 1 88 ? 14.491 -0.597 0.053 1.00 76.31 88 ILE A N 1
ATOM 678 C CA . ILE A 1 88 ? 14.020 -1.509 -0.993 1.00 76.31 88 ILE A CA 1
ATOM 679 C C . ILE A 1 88 ? 14.678 -1.130 -2.317 1.00 76.31 88 ILE A C 1
ATOM 681 O O . ILE A 1 88 ? 14.527 -0.014 -2.802 1.00 76.31 88 ILE A O 1
ATOM 685 N N . THR A 1 89 ? 15.363 -2.089 -2.938 1.00 79.88 89 THR A N 1
ATOM 686 C CA . THR A 1 89 ? 15.892 -1.954 -4.300 1.00 79.88 89 THR A CA 1
ATOM 687 C C . THR A 1 89 ? 15.116 -2.863 -5.242 1.00 79.88 89 THR A C 1
ATOM 689 O O . THR A 1 89 ? 15.008 -4.067 -5.005 1.00 79.88 89 THR A O 1
ATOM 692 N N . LEU A 1 90 ? 14.574 -2.290 -6.317 1.00 83.50 90 LEU A N 1
ATOM 693 C CA . LEU A 1 90 ? 13.867 -3.033 -7.356 1.00 83.50 90 LEU A CA 1
ATOM 694 C C . LEU A 1 90 ? 14.794 -3.303 -8.538 1.00 83.50 90 LEU A C 1
ATOM 696 O O . LEU A 1 90 ? 15.321 -2.382 -9.156 1.00 83.50 90 LEU A O 1
ATOM 700 N N . ASN A 1 91 ? 14.964 -4.581 -8.873 1.00 85.00 91 ASN A N 1
ATOM 701 C CA . ASN A 1 91 ? 15.853 -5.011 -9.957 1.00 85.00 91 ASN A CA 1
ATOM 702 C C . ASN A 1 91 ? 15.121 -5.224 -11.293 1.00 85.00 91 ASN A C 1
ATOM 704 O O . ASN A 1 91 ? 15.766 -5.339 -12.333 1.00 85.00 91 ASN A O 1
ATOM 708 N N . ALA A 1 92 ? 13.789 -5.262 -11.277 1.00 88.44 92 ALA A N 1
ATOM 709 C CA . ALA A 1 92 ? 12.941 -5.504 -12.437 1.00 88.44 92 ALA A CA 1
ATOM 710 C C . ALA A 1 92 ? 11.575 -4.834 -12.255 1.00 88.44 92 ALA A C 1
ATOM 712 O O . ALA A 1 92 ? 11.217 -4.444 -11.137 1.00 88.44 92 ALA A O 1
ATOM 713 N N . ASP A 1 93 ? 10.831 -4.721 -13.354 1.00 89.88 93 ASP A N 1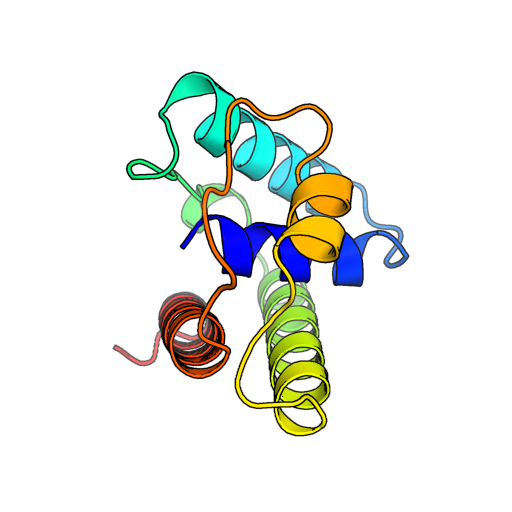
ATOM 714 C CA . ASP A 1 93 ? 9.430 -4.306 -13.333 1.00 89.88 93 ASP A CA 1
ATOM 715 C C . ASP A 1 93 ? 8.583 -5.286 -12.522 1.00 89.88 93 ASP A C 1
ATOM 717 O O . ASP A 1 93 ? 8.924 -6.462 -12.363 1.00 89.88 93 ASP A O 1
ATOM 721 N N . TYR A 1 94 ? 7.471 -4.789 -11.994 1.00 88.62 94 TYR A N 1
ATOM 722 C CA . TYR A 1 94 ? 6.616 -5.558 -11.102 1.00 88.62 94 TYR A CA 1
ATOM 723 C C . TYR A 1 94 ? 5.312 -5.931 -11.796 1.00 88.62 94 TYR A C 1
ATOM 725 O O . TYR A 1 94 ? 4.645 -5.070 -12.366 1.00 88.62 94 TYR A O 1
ATOM 733 N N . GLU A 1 95 ? 4.903 -7.195 -11.720 1.00 92.62 95 GLU A N 1
ATOM 734 C CA . GLU A 1 95 ? 3.610 -7.606 -12.266 1.00 92.62 95 GLU A CA 1
ATOM 735 C C . GLU A 1 95 ? 2.468 -6.927 -11.502 1.00 92.62 95 GLU A C 1
ATOM 737 O O . GLU A 1 95 ? 2.296 -7.117 -10.291 1.00 92.62 95 GLU A O 1
ATOM 742 N N . VAL A 1 96 ? 1.624 -6.189 -12.222 1.00 91.81 96 VAL A N 1
ATOM 743 C CA . VAL A 1 96 ? 0.451 -5.516 -11.650 1.00 91.81 96 VAL A CA 1
ATOM 744 C C . VAL A 1 96 ? -0.492 -6.526 -10.996 1.00 91.81 96 VAL A C 1
ATOM 746 O O . VAL A 1 96 ? -1.083 -6.248 -9.950 1.00 91.81 96 VAL A O 1
ATOM 749 N N . LYS A 1 97 ? -0.581 -7.743 -11.545 1.00 92.19 97 LYS A N 1
ATOM 750 C CA . LYS A 1 97 ? -1.366 -8.843 -10.969 1.00 92.19 97 LYS A CA 1
ATOM 751 C C . LYS A 1 97 ? -0.937 -9.198 -9.541 1.00 92.19 97 LYS A C 1
ATOM 753 O O . LYS A 1 97 ? -1.804 -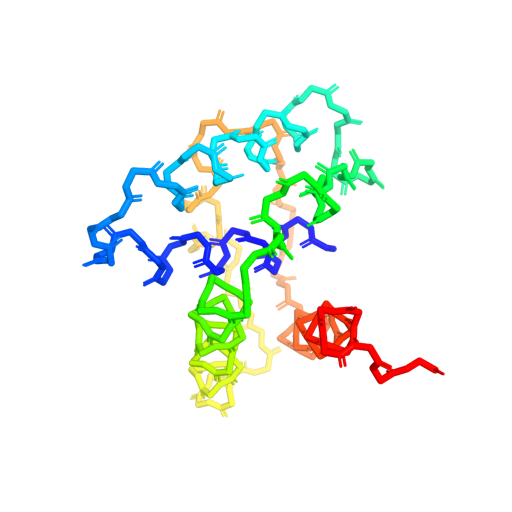9.446 -8.699 1.00 92.19 97 LYS A O 1
ATOM 758 N N . LEU A 1 98 ? 0.364 -9.203 -9.243 1.00 91.50 98 LEU A N 1
ATOM 759 C CA . LEU A 1 98 ? 0.873 -9.507 -7.900 1.00 91.50 98 LEU A CA 1
ATOM 760 C C . LEU A 1 98 ? 0.514 -8.397 -6.909 1.00 91.50 98 LEU A C 1
ATOM 762 O O . LEU A 1 98 ? 0.073 -8.684 -5.795 1.00 91.50 98 LEU A O 1
ATOM 766 N N . ILE A 1 99 ? 0.634 -7.137 -7.336 1.00 92.56 99 ILE A N 1
ATOM 767 C CA . ILE A 1 99 ? 0.248 -5.970 -6.533 1.00 92.56 99 ILE A CA 1
ATOM 768 C C . ILE A 1 99 ? -1.247 -6.035 -6.207 1.00 92.56 99 ILE A C 1
ATOM 770 O O . ILE A 1 99 ? -1.632 -5.966 -5.041 1.00 92.56 99 ILE A O 1
ATOM 774 N N . ARG A 1 100 ? -2.090 -6.251 -7.223 1.00 93.50 100 ARG A N 1
ATOM 775 C CA . ARG A 1 100 ? -3.544 -6.380 -7.062 1.00 93.50 100 ARG A CA 1
ATOM 776 C C . ARG A 1 100 ? -3.924 -7.528 -6.134 1.00 93.50 100 ARG A C 1
ATOM 778 O O . ARG A 1 100 ? -4.776 -7.351 -5.273 1.00 93.50 100 ARG A O 1
ATOM 785 N N . THR A 1 101 ? -3.279 -8.685 -6.273 1.00 93.44 101 THR A N 1
ATOM 786 C CA . THR A 1 101 ? -3.526 -9.842 -5.396 1.00 93.44 101 THR A CA 1
ATOM 787 C C . THR A 1 101 ? -3.216 -9.503 -3.937 1.00 93.44 101 THR A C 1
ATOM 789 O O . THR A 1 101 ? -4.010 -9.822 -3.053 1.00 93.44 101 THR A O 1
ATOM 792 N N . ALA A 1 102 ? -2.107 -8.802 -3.679 1.00 92.19 102 ALA A N 1
ATOM 793 C CA . ALA A 1 102 ? -1.757 -8.353 -2.334 1.00 92.19 102 ALA A CA 1
ATOM 794 C C . ALA A 1 102 ? -2.769 -7.337 -1.773 1.00 92.19 102 ALA A C 1
ATOM 796 O O . ALA A 1 102 ? -3.168 -7.468 -0.620 1.00 92.19 102 ALA A O 1
ATOM 797 N N . LEU A 1 103 ? -3.227 -6.377 -2.587 1.00 93.75 103 LEU A N 1
ATOM 798 C CA . LEU A 1 103 ? -4.239 -5.387 -2.192 1.00 93.75 103 LEU A CA 1
ATOM 799 C C . LEU A 1 103 ? -5.590 -6.033 -1.865 1.00 93.75 103 LEU A C 1
ATOM 801 O O . LEU A 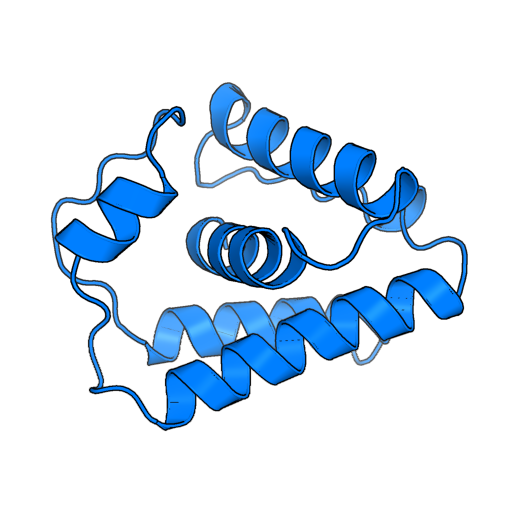1 103 ? -6.195 -5.703 -0.851 1.00 93.75 103 LEU A O 1
ATOM 805 N N . VAL A 1 104 ? -6.040 -6.998 -2.674 1.00 93.50 104 VAL A N 1
ATOM 806 C CA . VAL A 1 104 ? -7.272 -7.759 -2.402 1.00 93.50 104 VAL A CA 1
ATOM 807 C C . VAL A 1 104 ? -7.147 -8.555 -1.102 1.00 93.50 104 VAL A C 1
ATOM 809 O O . VAL A 1 104 ? -8.085 -8.576 -0.309 1.00 93.50 104 VAL A O 1
ATOM 812 N N . GLY A 1 105 ? -5.996 -9.192 -0.863 1.00 91.50 105 GLY A N 1
ATOM 813 C CA . GLY A 1 105 ? -5.729 -9.892 0.394 1.00 91.50 105 GLY A CA 1
ATOM 814 C C . GLY A 1 105 ? -5.766 -8.952 1.601 1.00 91.50 105 GLY A C 1
ATOM 815 O O . GLY A 1 105 ? -6.433 -9.253 2.585 1.00 91.50 105 GLY A O 1
ATOM 816 N N . LEU A 1 106 ? -5.116 -7.789 1.505 1.00 90.69 106 LEU A N 1
ATOM 817 C CA . LEU A 1 106 ? -5.131 -6.773 2.558 1.00 90.69 106 LEU A CA 1
ATOM 818 C C . LEU A 1 106 ? -6.550 -6.263 2.835 1.00 90.69 106 LEU A C 1
ATOM 820 O O . LEU A 1 106 ? -6.967 -6.219 3.989 1.00 90.69 106 LEU A O 1
ATOM 824 N N . ARG A 1 107 ? -7.311 -5.940 1.782 1.00 93.44 107 ARG A N 1
ATOM 825 C CA . ARG A 1 107 ? -8.713 -5.519 1.893 1.00 93.44 107 ARG A CA 1
ATOM 826 C C . ARG A 1 107 ? -9.523 -6.533 2.693 1.00 93.44 107 ARG A C 1
ATOM 828 O O . ARG A 1 107 ? -10.173 -6.147 3.654 1.00 93.44 107 ARG A O 1
ATOM 835 N N . LYS A 1 108 ? -9.444 -7.816 2.322 1.00 90.94 108 LYS A N 1
ATOM 836 C CA . LYS A 1 108 ? -10.143 -8.927 2.987 1.00 90.94 108 LYS A CA 1
ATOM 837 C C . LYS A 1 108 ? -9.827 -9.027 4.475 1.00 90.94 108 LYS A C 1
ATOM 839 O O . LYS A 1 108 ? -10.742 -9.181 5.277 1.00 90.94 108 LYS A O 1
ATOM 844 N N . VAL A 1 109 ? -8.550 -8.890 4.838 1.00 89.56 109 VAL A N 1
ATOM 845 C CA . VAL A 1 109 ? -8.112 -8.884 6.242 1.00 89.56 109 VAL A CA 1
ATOM 846 C C . VAL A 1 109 ? -8.761 -7.736 7.014 1.00 89.56 109 VAL A C 1
ATOM 848 O O . VAL A 1 109 ? -9.229 -7.949 8.126 1.00 89.56 109 VAL A O 1
ATOM 851 N N . ILE A 1 110 ? -8.831 -6.541 6.422 1.00 88.88 110 ILE A N 1
ATOM 852 C CA . ILE A 1 110 ? -9.416 -5.360 7.069 1.00 88.88 110 ILE A CA 1
ATOM 853 C C . ILE A 1 110 ? -10.930 -5.511 7.263 1.00 88.88 110 ILE A C 1
ATOM 855 O O . ILE A 1 110 ? -11.442 -5.184 8.329 1.00 88.88 110 ILE A O 1
ATOM 859 N N . VAL A 1 111 ? -11.646 -6.025 6.259 1.00 88.50 111 VAL A N 1
ATOM 860 C CA . VAL A 1 111 ? -13.111 -6.188 6.333 1.00 88.50 111 VAL A CA 1
ATOM 861 C C . VAL A 1 111 ? -13.555 -7.457 7.074 1.00 88.50 111 VAL A C 1
ATOM 863 O O . VAL A 1 111 ? -14.749 -7.655 7.279 1.00 88.50 111 VAL A O 1
ATOM 866 N N . GLY A 1 112 ? -12.623 -8.330 7.468 1.00 81.31 112 GLY A N 1
ATOM 867 C CA . GLY A 1 112 ? -12.936 -9.604 8.122 1.00 81.31 112 GLY A CA 1
ATOM 868 C C . GLY A 1 112 ? -13.505 -10.678 7.184 1.00 81.31 112 GLY A C 1
ATOM 869 O O . GLY A 1 112 ? -14.161 -11.609 7.643 1.00 81.31 112 GLY A O 1
ATOM 870 N N . GLU A 1 113 ? -13.263 -10.570 5.875 1.00 77.31 113 GLU A N 1
ATOM 871 C CA . GLU A 1 113 ? -13.632 -11.578 4.871 1.00 77.31 113 GLU A CA 1
ATOM 872 C C . GLU A 1 113 ? -12.507 -12.625 4.758 1.00 77.31 113 GLU A C 1
ATOM 874 O O . GLU A 1 113 ? -11.675 -12.562 3.847 1.00 77.31 113 GLU A O 1
ATOM 879 N N . GLY A 1 114 ? -12.443 -13.559 5.713 1.00 52.38 114 GLY A N 1
ATOM 880 C CA . GLY A 1 114 ? -11.410 -14.603 5.808 1.00 52.38 114 GLY A CA 1
ATOM 881 C C . GLY A 1 114 ? -11.973 -16.013 5.824 1.00 52.38 114 GLY A C 1
ATOM 882 O O . GLY A 1 114 ? -12.796 -16.290 6.721 1.00 52.38 114 GLY A O 1
#

pLDDT: mean 84.9, std 8.05, range [52.38, 94.69]

Foldseek 3Di:
DLLLLLQLLVLCVPVDDPLVVVQNVQQLVCCQPVHVVGGDSPCVPRVPDPVSLVVSLVSLVVSLVVLVPDDQWDAQVVSVVSCVPGPDHDPGIDGSVVSNVVSVVVNCVSVVVD

Sequence (114 aa):
MSIACFLVIESGKYVSSEALDYMFDSWVDSISYGGPGCIDLQLDKFLKSQEYADVVVGLIDRVIQELYSMADVYPKEKLSSMLAGVKITLNADYEVKLIRTALVGLRKVIVGEG

Organism: NCBI:txid3144407

Radius of gyration: 13.5 Å; chains: 1; bounding box: 31×30×35 Å